Protein AF-A0A1R2APT8-F1 (afdb_monomer_lite)

Secondary structure (DSSP, 8-state):
-HHHHHHHHHHHHHHTS---HHHHHHHHHHHHHHHHHHB-TT-HHHHHHHHHHHHHHHHHHHHHHHTT---HHHHHHHHHHHHHHHHHHHHHHT---HHHHHHHHHTTSHHHHHHHHHHHHHHHHHHHHHHHHHTTTTT-HHHHHHHHHHHHHHHH---B-

pLDDT: mean 76.32, std 15.37, range [37.03, 95.88]

Foldseek 3Di:
DVLVVVVCCLVVVQPVPDDDPVSLVLSLLLQLLLLCQLADVPDLQSVLVNLLSVLVSLLVVLVVVCVVPHDPVSVVVSVVSVVVNVVSVVSNVPKDCVCVVVLVVLCPDPVVVVQLVVLCVVCVVLLVVLVVQLVVCVPGSSSVSNSNNNNCCSRSVHHTD

Sequence (161 aa):
MWKLVFLAALVIGSSSIEVESSNSMNMKNFTVGFLAGVGNSSSTCSASMGNAINIIYKIVGDISLDIKSPNLQEVINTLNDLQTLVNNIPSVKKCDFSSLNESLMSLFTLKGLDQLVQNYLNNGEQIFSDYNTILKCNTNYYNCGFSSGNAFKLLSGWILN

Radius of gyration: 17.66 Å; chains: 1; bounding box: 42×32×53 Å

Organism: NCBI:txid5963

Structure (mmCIF, N/CA/C/O backbone):
data_AF-A0A1R2APT8-F1
#
_entry.id   AF-A0A1R2APT8-F1
#
loop_
_atom_site.group_PDB
_atom_site.id
_atom_site.type_symbol
_atom_site.label_atom_id
_atom_site.label_alt_id
_atom_site.label_comp_id
_atom_site.label_asym_id
_atom_site.label_entity_id
_atom_site.label_seq_id
_atom_site.pdbx_PDB_ins_code
_atom_site.Cartn_x
_atom_site.Cartn_y
_atom_site.Cartn_z
_atom_site.occupancy
_atom_site.B_iso_or_equiv
_atom_site.auth_seq_id
_atom_site.auth_comp_id
_atom_site.auth_asym_id
_atom_site.auth_atom_id
_atom_site.pdbx_PDB_model_num
ATOM 1 N N . MET A 1 1 ? 15.598 6.968 7.756 1.00 37.84 1 MET A N 1
ATOM 2 C CA . MET A 1 1 ? 16.124 5.587 7.674 1.00 37.84 1 MET A CA 1
ATOM 3 C C . MET A 1 1 ? 15.005 4.552 7.710 1.00 37.84 1 MET A C 1
ATOM 5 O O . MET A 1 1 ? 14.825 3.882 6.708 1.00 37.84 1 MET A O 1
ATOM 9 N N . TRP A 1 2 ? 14.174 4.504 8.757 1.00 37.03 2 TRP A N 1
ATOM 10 C CA . TRP A 1 2 ? 13.050 3.555 8.873 1.00 37.03 2 TRP A CA 1
ATOM 11 C C . TRP A 1 2 ? 12.037 3.570 7.712 1.00 37.03 2 TRP A C 1
ATOM 13 O O . TRP A 1 2 ? 11.572 2.513 7.313 1.00 37.03 2 TRP A O 1
ATOM 23 N N . LYS A 1 3 ? 11.774 4.728 7.084 1.00 42.56 3 LYS A N 1
ATOM 24 C CA . LYS A 1 3 ? 10.911 4.842 5.886 1.00 42.56 3 LYS A CA 1
ATOM 25 C C . LYS A 1 3 ? 11.441 4.058 4.671 1.00 42.56 3 LYS A C 1
ATOM 27 O O . LYS A 1 3 ? 10.676 3.411 3.970 1.00 42.56 3 LYS A O 1
ATOM 32 N N . LEU A 1 4 ? 12.759 4.095 4.451 1.00 40.91 4 LEU A N 1
ATOM 33 C CA . LEU A 1 4 ? 13.428 3.334 3.389 1.00 40.91 4 LEU A CA 1
ATOM 34 C C . LEU A 1 4 ? 13.534 1.853 3.752 1.00 40.91 4 LEU A C 1
ATOM 36 O O . LEU A 1 4 ? 13.435 1.023 2.866 1.00 40.91 4 LEU A O 1
ATOM 40 N N . VAL A 1 5 ? 13.679 1.528 5.040 1.00 45.72 5 VAL A N 1
ATOM 41 C CA . VAL A 1 5 ? 13.672 0.144 5.536 1.00 45.72 5 VAL A CA 1
ATOM 42 C C . VAL A 1 5 ? 12.279 -0.477 5.434 1.00 45.72 5 VAL A C 1
ATOM 44 O O . VAL A 1 5 ? 12.193 -1.642 5.096 1.00 45.72 5 VAL A O 1
ATOM 47 N N . PHE A 1 6 ? 11.194 0.274 5.645 1.00 54.34 6 PHE A N 1
ATOM 48 C CA . PHE A 1 6 ? 9.821 -0.210 5.454 1.00 54.34 6 PHE A CA 1
ATOM 49 C C . PHE A 1 6 ? 9.490 -0.423 3.974 1.00 54.34 6 PHE A C 1
ATOM 51 O O . PHE A 1 6 ? 8.985 -1.477 3.614 1.00 54.34 6 PHE A O 1
ATOM 58 N N . LEU A 1 7 ? 9.845 0.529 3.102 1.00 50.25 7 LEU A N 1
ATOM 59 C CA . LEU A 1 7 ? 9.748 0.363 1.645 1.00 50.25 7 LEU A CA 1
ATOM 60 C C . LEU A 1 7 ? 10.605 -0.809 1.155 1.00 50.25 7 LEU A C 1
ATOM 62 O O . LEU A 1 7 ? 10.130 -1.630 0.380 1.00 50.25 7 LEU A O 1
ATOM 66 N N . ALA A 1 8 ? 11.838 -0.924 1.647 1.00 45.47 8 ALA A N 1
ATOM 67 C CA . ALA A 1 8 ? 12.711 -2.045 1.340 1.00 45.47 8 ALA A CA 1
ATOM 68 C C . ALA A 1 8 ? 12.191 -3.353 1.942 1.00 45.47 8 ALA A C 1
ATOM 70 O O . ALA A 1 8 ? 12.331 -4.366 1.294 1.00 45.47 8 ALA A O 1
ATOM 71 N N . ALA A 1 9 ? 11.555 -3.375 3.113 1.00 52.19 9 ALA A N 1
ATOM 72 C CA . ALA A 1 9 ? 10.977 -4.583 3.707 1.00 52.19 9 ALA A CA 1
ATOM 73 C C . ALA A 1 9 ? 9.683 -5.013 3.006 1.00 52.19 9 ALA A C 1
ATOM 75 O O . ALA A 1 9 ? 9.459 -6.206 2.844 1.00 52.19 9 ALA A O 1
ATOM 76 N N . LEU A 1 10 ? 8.872 -4.064 2.531 1.00 53.97 10 LEU A N 1
ATOM 77 C CA . LEU A 1 10 ? 7.749 -4.334 1.635 1.00 53.97 10 LEU A CA 1
ATOM 78 C C . LEU A 1 10 ? 8.257 -4.939 0.330 1.00 53.97 10 LEU A C 1
ATOM 80 O O . LEU A 1 10 ? 7.793 -5.998 -0.058 1.00 53.97 10 LEU A O 1
ATOM 84 N N . VAL A 1 11 ? 9.261 -4.326 -0.302 1.00 49.00 11 VAL A N 1
ATOM 85 C CA . VAL A 1 11 ? 9.836 -4.817 -1.563 1.00 49.00 11 VAL A CA 1
ATOM 86 C C . VAL A 1 11 ? 10.573 -6.151 -1.368 1.00 49.00 11 VAL A C 1
ATOM 88 O O . VAL A 1 11 ? 10.322 -7.094 -2.109 1.00 49.00 11 VAL A O 1
ATOM 91 N N . ILE A 1 12 ? 11.410 -6.287 -0.338 1.00 45.47 12 ILE A N 1
ATOM 92 C CA . ILE A 1 12 ? 12.234 -7.475 -0.059 1.00 45.47 12 ILE A CA 1
ATOM 93 C C . ILE A 1 12 ? 11.379 -8.630 0.467 1.00 45.47 12 ILE A C 1
ATOM 95 O O . ILE A 1 12 ? 11.478 -9.732 -0.065 1.00 45.47 12 ILE A O 1
ATOM 99 N N . GLY A 1 13 ? 10.499 -8.378 1.442 1.00 39.91 13 GLY A N 1
ATOM 100 C CA . GLY A 1 13 ? 9.551 -9.370 1.962 1.00 39.91 13 GLY A CA 1
ATOM 101 C C . GLY A 1 13 ? 8.565 -9.858 0.901 1.00 39.91 13 GLY A C 1
ATOM 102 O O . GLY A 1 13 ? 8.086 -10.987 0.968 1.00 39.91 13 GLY A O 1
ATOM 103 N N . SER A 1 14 ? 8.326 -9.041 -0.126 1.00 43.09 14 SER A N 1
ATOM 104 C CA . SER A 1 14 ? 7.549 -9.425 -1.298 1.00 43.09 14 SER A CA 1
ATOM 105 C C . SER A 1 14 ? 8.355 -10.170 -2.371 1.00 43.09 14 SER A C 1
ATOM 107 O O . SER A 1 14 ? 7.806 -11.023 -3.059 1.00 43.09 14 SER A O 1
ATOM 109 N N . SER A 1 15 ? 9.665 -9.921 -2.475 1.00 40.84 15 SER A N 1
ATOM 110 C CA . SER A 1 15 ? 10.577 -10.625 -3.393 1.00 40.84 15 SER A CA 1
ATOM 111 C C . SER A 1 15 ? 11.109 -11.962 -2.860 1.00 40.84 15 SER A C 1
ATOM 113 O O . SER A 1 15 ? 11.653 -12.746 -3.630 1.00 40.84 15 SER A O 1
ATOM 115 N N . SER A 1 16 ? 10.946 -12.250 -1.561 1.00 37.22 16 SER A N 1
ATOM 116 C CA . SER A 1 16 ? 11.227 -13.575 -0.987 1.00 37.22 16 SER A CA 1
ATOM 117 C C . SER A 1 16 ? 10.130 -14.611 -1.277 1.00 37.22 16 SER A C 1
ATOM 119 O O . SER A 1 16 ? 10.278 -15.772 -0.904 1.00 37.22 16 SER A O 1
ATOM 121 N N . ILE A 1 17 ? 9.056 -14.213 -1.969 1.00 41.66 17 ILE A N 1
ATOM 122 C CA . ILE A 1 17 ? 8.078 -15.112 -2.589 1.00 41.66 17 ILE A CA 1
ATOM 123 C C . ILE A 1 17 ? 8.487 -15.271 -4.062 1.00 41.66 17 ILE A C 1
ATOM 125 O O . ILE A 1 17 ? 8.117 -14.466 -4.907 1.00 41.66 17 ILE A O 1
ATOM 129 N N . GLU A 1 18 ? 9.340 -16.268 -4.300 1.00 37.50 18 GLU A N 1
ATOM 130 C CA . GLU A 1 18 ? 9.735 -16.895 -5.574 1.00 37.50 18 GLU A CA 1
ATOM 131 C C . GLU A 1 18 ? 9.744 -16.033 -6.856 1.00 37.50 18 GLU A C 1
ATOM 133 O O . GLU A 1 18 ? 8.718 -15.657 -7.430 1.00 37.50 18 GLU A O 1
ATOM 138 N N . VAL A 1 19 ? 10.972 -15.824 -7.347 1.00 40.88 19 VAL A N 1
ATOM 139 C CA . VAL A 1 19 ? 11.372 -15.138 -8.583 1.00 40.88 19 VAL A CA 1
ATOM 140 C C . VAL A 1 19 ? 10.927 -15.926 -9.825 1.00 40.88 19 VAL A C 1
ATOM 142 O O . VAL A 1 19 ? 11.730 -16.534 -10.524 1.00 40.88 19 VAL A O 1
ATOM 145 N N . GLU A 1 20 ? 9.636 -15.880 -10.131 1.00 42.56 20 GLU A N 1
ATOM 146 C CA . GLU A 1 20 ? 9.124 -16.074 -11.488 1.00 42.56 20 GLU A CA 1
ATOM 147 C C . GLU A 1 20 ? 8.624 -14.725 -12.026 1.00 42.56 20 GLU A C 1
ATOM 149 O O . GLU A 1 20 ? 8.050 -13.912 -11.299 1.00 42.56 20 GLU A O 1
ATOM 154 N N . SER A 1 21 ? 8.863 -14.435 -13.308 1.00 50.31 21 SER A N 1
ATOM 155 C CA . SER A 1 21 ? 8.541 -13.135 -13.925 1.00 50.31 21 SER A CA 1
ATOM 156 C C . SER A 1 21 ? 7.052 -12.757 -13.832 1.00 50.31 21 SER A C 1
ATOM 158 O O . SER A 1 21 ? 6.718 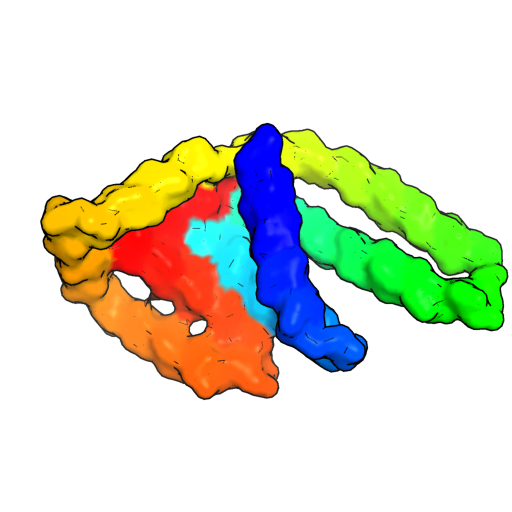-11.570 -13.817 1.00 50.31 21 SER A O 1
ATOM 160 N N . SER A 1 22 ? 6.159 -13.744 -13.697 1.00 49.62 22 SER A N 1
ATOM 161 C CA . SER A 1 22 ? 4.729 -13.554 -13.418 1.00 49.62 22 SER A CA 1
ATOM 162 C C . SER A 1 22 ? 4.471 -13.049 -11.988 1.00 49.62 22 SER A C 1
ATOM 164 O O . SER A 1 22 ? 3.678 -12.125 -11.799 1.00 49.62 22 SER A O 1
ATOM 166 N N . ASN A 1 23 ? 5.191 -13.573 -10.990 1.00 59.94 23 ASN A N 1
ATOM 167 C CA . ASN A 1 23 ? 5.085 -13.169 -9.584 1.00 59.94 23 ASN A CA 1
ATOM 168 C C . ASN A 1 23 ? 5.572 -11.736 -9.358 1.00 59.94 23 ASN A C 1
ATOM 170 O O . ASN A 1 23 ? 4.947 -10.993 -8.604 1.00 59.94 23 ASN A O 1
ATOM 174 N N . SER A 1 24 ? 6.615 -11.309 -10.076 1.00 65.12 24 SER A N 1
ATOM 175 C CA . SER A 1 24 ? 7.105 -9.922 -10.069 1.00 65.12 24 SER A CA 1
ATOM 176 C C . SER A 1 24 ? 6.012 -8.917 -10.476 1.00 65.12 24 SER A C 1
ATOM 178 O O . SER A 1 24 ? 5.747 -7.946 -9.763 1.00 65.12 24 SER A O 1
ATOM 180 N N . MET A 1 25 ? 5.301 -9.174 -11.579 1.00 73.25 25 MET A N 1
ATOM 181 C CA . MET A 1 25 ? 4.239 -8.281 -12.063 1.00 73.25 25 MET A CA 1
ATOM 182 C C . MET A 1 25 ? 3.003 -8.306 -11.152 1.00 73.25 25 MET A C 1
ATOM 184 O O . MET A 1 25 ? 2.412 -7.258 -10.876 1.00 73.25 25 MET A O 1
ATOM 188 N N . ASN A 1 26 ? 2.637 -9.486 -10.645 1.00 81.75 26 ASN A N 1
ATOM 189 C CA . ASN A 1 26 ? 1.556 -9.654 -9.675 1.00 81.75 26 ASN A CA 1
ATOM 190 C C . ASN A 1 26 ? 1.840 -8.876 -8.388 1.00 81.75 26 ASN A C 1
ATOM 192 O O . ASN A 1 26 ? 0.976 -8.150 -7.895 1.00 81.75 26 ASN A O 1
ATOM 196 N N . MET A 1 27 ? 3.075 -8.945 -7.898 1.00 77.31 27 MET A N 1
ATOM 197 C CA . MET A 1 27 ? 3.492 -8.251 -6.690 1.00 77.31 27 MET A CA 1
ATOM 198 C C . MET A 1 27 ? 3.561 -6.736 -6.872 1.00 77.31 27 MET A C 1
ATOM 200 O O . MET A 1 27 ? 3.102 -5.986 -6.005 1.00 77.31 27 MET A O 1
ATOM 204 N N . LYS A 1 28 ? 4.066 -6.266 -8.020 1.00 84.38 28 LYS A N 1
ATOM 205 C CA . LYS A 1 28 ? 4.003 -4.847 -8.393 1.00 84.38 28 LYS A CA 1
ATOM 206 C C . LYS A 1 28 ? 2.563 -4.347 -8.331 1.00 84.38 28 LYS A C 1
ATOM 208 O O . LYS A 1 28 ? 2.278 -3.358 -7.661 1.00 84.38 28 LYS A O 1
ATOM 213 N N . ASN A 1 29 ? 1.655 -5.049 -9.007 1.00 87.38 29 ASN A N 1
ATOM 214 C CA . ASN A 1 29 ? 0.253 -4.659 -9.092 1.00 87.38 29 ASN A CA 1
ATOM 215 C C . ASN A 1 29 ? -0.412 -4.668 -7.712 1.00 87.38 29 ASN A C 1
ATOM 217 O O . ASN A 1 29 ? -1.093 -3.703 -7.372 1.00 87.38 29 ASN A O 1
ATOM 221 N N . PHE A 1 30 ? -0.153 -5.694 -6.897 1.00 87.81 30 PHE A N 1
ATOM 222 C CA . PHE A 1 30 ? -0.624 -5.753 -5.515 1.00 87.81 30 PHE A CA 1
ATOM 223 C C . PHE A 1 30 ? -0.111 -4.578 -4.683 1.00 87.81 30 PHE A C 1
ATOM 225 O O . PHE A 1 30 ? -0.901 -3.896 -4.040 1.00 87.81 30 PHE A O 1
ATOM 232 N N . THR A 1 31 ? 1.189 -4.289 -4.725 1.00 84.06 31 THR A N 1
ATOM 233 C CA . THR A 1 31 ? 1.797 -3.230 -3.906 1.00 84.06 31 THR A CA 1
ATOM 234 C C . THR A 1 31 ? 1.284 -1.845 -4.302 1.00 84.06 31 THR A C 1
ATOM 236 O O . THR A 1 31 ? 0.950 -1.037 -3.436 1.00 84.06 31 THR A O 1
ATOM 239 N N . VAL A 1 32 ? 1.165 -1.569 -5.605 1.00 88.19 32 VAL A N 1
ATOM 240 C CA . VAL A 1 32 ? 0.585 -0.310 -6.102 1.00 88.19 32 VAL A CA 1
ATOM 241 C C . VAL A 1 32 ? -0.887 -0.199 -5.690 1.00 88.19 32 VAL A C 1
ATOM 243 O O . VAL A 1 32 ? -1.303 0.854 -5.208 1.00 88.19 32 VAL A O 1
ATOM 246 N N . GLY A 1 33 ? -1.654 -1.287 -5.806 1.00 89.81 33 GLY A N 1
ATOM 247 C CA . GLY A 1 33 ? -3.037 -1.348 -5.334 1.00 89.81 33 GLY A CA 1
ATOM 248 C C . GLY A 1 33 ? -3.147 -1.086 -3.835 1.00 89.81 33 GLY A C 1
ATOM 249 O O . GLY A 1 33 ? -3.941 -0.252 -3.415 1.00 89.81 33 GLY A O 1
ATOM 250 N N . PHE A 1 34 ? -2.304 -1.727 -3.026 1.00 89.56 34 PHE A N 1
ATOM 251 C CA . PHE A 1 34 ? -2.268 -1.556 -1.575 1.00 89.56 34 PHE A CA 1
ATOM 252 C C . PHE A 1 34 ? -2.029 -0.103 -1.183 1.00 89.56 34 PHE A C 1
ATOM 254 O O . PHE A 1 34 ? -2.794 0.451 -0.399 1.00 89.56 34 PHE A O 1
ATOM 261 N N . LEU A 1 35 ? -1.031 0.551 -1.777 1.00 88.19 35 LEU A N 1
ATOM 262 C CA . LEU A 1 35 ? -0.758 1.963 -1.510 1.00 88.19 35 LEU A CA 1
ATOM 263 C C . LEU A 1 35 ? -1.926 2.867 -1.910 1.00 88.19 35 LEU A C 1
ATOM 265 O O . LEU A 1 35 ? -2.229 3.811 -1.183 1.00 88.19 35 LEU A O 1
ATOM 269 N N . ALA A 1 36 ? -2.601 2.565 -3.020 1.00 89.62 36 ALA A N 1
ATOM 270 C CA . ALA A 1 36 ? -3.810 3.275 -3.426 1.00 89.62 36 ALA A CA 1
ATOM 271 C C . ALA A 1 36 ? -4.977 3.053 -2.444 1.00 89.62 36 ALA A C 1
ATOM 273 O O . ALA A 1 36 ? -5.727 3.985 -2.170 1.00 89.62 36 ALA A O 1
ATOM 274 N N . GLY A 1 37 ? -5.112 1.848 -1.882 1.00 89.94 37 GLY A N 1
ATOM 275 C CA . GLY A 1 37 ? -6.150 1.510 -0.904 1.00 89.94 37 GLY A CA 1
ATOM 276 C C . GLY A 1 37 ? -5.921 2.129 0.478 1.00 89.94 37 GLY A C 1
ATOM 277 O O . GLY A 1 37 ? -6.870 2.611 1.106 1.00 89.94 37 GLY A O 1
ATOM 278 N N . VAL A 1 38 ? -4.668 2.141 0.954 1.00 89.69 38 VAL A N 1
ATOM 279 C CA . VAL A 1 38 ? -4.306 2.773 2.236 1.00 89.69 38 VAL A CA 1
ATOM 280 C C . VAL A 1 38 ? -4.246 4.298 2.125 1.00 89.69 38 VAL A C 1
ATOM 282 O O . VAL A 1 38 ? -4.488 5.013 3.099 1.00 89.69 38 VAL A O 1
ATOM 285 N N . GLY A 1 39 ? -3.936 4.815 0.938 1.00 85.69 39 GLY A N 1
ATOM 286 C CA . GLY A 1 39 ? -4.072 6.230 0.635 1.00 85.69 39 GLY A CA 1
ATOM 287 C C . GLY A 1 39 ? -5.528 6.691 0.658 1.00 85.69 39 GLY A C 1
ATOM 288 O O . GLY A 1 39 ? -6.481 5.909 0.590 1.00 85.69 39 GLY A O 1
ATOM 289 N N . ASN A 1 40 ? -5.711 8.005 0.730 1.00 69.81 40 ASN A N 1
ATOM 290 C CA . ASN A 1 40 ? -6.955 8.597 0.261 1.00 69.81 40 ASN A CA 1
ATOM 291 C C . ASN A 1 40 ? -6.921 8.657 -1.277 1.00 69.81 40 ASN A C 1
ATOM 293 O O . ASN A 1 40 ? -5.849 8.822 -1.854 1.00 69.81 40 ASN A O 1
ATOM 297 N N . SER A 1 41 ? -8.073 8.581 -1.947 1.00 56.41 41 SER A N 1
ATOM 298 C CA . SER A 1 41 ? -8.170 8.676 -3.420 1.00 56.41 41 SER A CA 1
ATOM 299 C C . SER A 1 41 ? -7.569 9.972 -3.997 1.00 56.41 41 SER A C 1
ATOM 301 O O . SER A 1 41 ? -7.240 10.039 -5.178 1.00 56.41 41 SER A O 1
ATOM 303 N N . SER A 1 42 ? -7.372 10.984 -3.147 1.00 62.19 42 SER A N 1
ATOM 304 C CA . SER A 1 42 ? -6.717 12.259 -3.441 1.00 62.19 42 SER A CA 1
ATOM 305 C C . SER A 1 42 ? -5.292 12.392 -2.879 1.00 62.19 42 SER A C 1
ATOM 307 O O . SER A 1 42 ? -4.724 13.484 -2.949 1.00 62.19 42 SER A O 1
ATOM 309 N N . SER A 1 43 ? -4.711 11.353 -2.260 1.00 71.69 43 SER A N 1
ATOM 310 C CA . SER A 1 43 ? -3.399 11.476 -1.613 1.00 71.69 43 SER A CA 1
ATOM 311 C C . SER A 1 43 ? -2.287 11.478 -2.659 1.00 71.69 43 SER A C 1
ATOM 313 O O . SER A 1 43 ? -2.061 10.514 -3.390 1.00 71.69 43 SER A O 1
ATOM 315 N N . THR A 1 44 ? -1.563 12.593 -2.733 1.00 81.50 44 THR A N 1
ATOM 316 C CA . THR A 1 44 ? -0.405 12.744 -3.623 1.00 81.50 44 THR A CA 1
ATOM 317 C C . THR A 1 44 ? 0.691 11.738 -3.283 1.00 81.50 44 THR A C 1
ATOM 319 O O . THR A 1 44 ? 1.454 11.345 -4.167 1.00 81.50 44 THR A O 1
ATOM 322 N N . CYS A 1 45 ? 0.746 11.278 -2.031 1.00 83.69 45 CYS A N 1
ATOM 323 C CA . CYS A 1 45 ? 1.694 10.278 -1.580 1.00 83.69 45 CYS A CA 1
ATOM 324 C C . CYS A 1 45 ? 1.454 8.891 -2.199 1.00 83.69 45 CYS A C 1
ATOM 326 O O . CYS A 1 45 ? 2.387 8.319 -2.764 1.00 83.69 45 CYS A O 1
ATOM 328 N N . SER A 1 46 ? 0.221 8.369 -2.164 1.00 83.06 46 SER A N 1
ATOM 329 C CA . SER A 1 46 ? -0.092 7.052 -2.745 1.00 83.06 46 SER A CA 1
ATOM 330 C C . SER A 1 46 ? 0.222 7.009 -4.244 1.00 83.06 46 SER A C 1
ATOM 332 O O . SER A 1 46 ? 0.897 6.09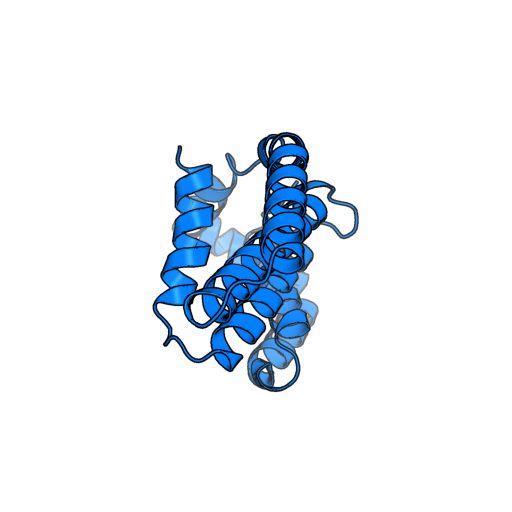0 -4.711 1.00 83.06 46 SER A O 1
ATOM 334 N N . ALA A 1 47 ? -0.154 8.062 -4.976 1.00 84.31 47 ALA A N 1
ATOM 335 C CA . ALA A 1 47 ? 0.164 8.222 -6.392 1.00 84.31 47 ALA A CA 1
ATOM 336 C C . ALA A 1 47 ? 1.679 8.328 -6.647 1.00 84.31 47 ALA A C 1
ATOM 338 O O . ALA A 1 47 ? 2.212 7.644 -7.521 1.00 84.31 47 ALA A O 1
ATOM 339 N N . SER A 1 48 ? 2.396 9.143 -5.864 1.00 83.94 48 SER A N 1
ATOM 340 C CA . SER A 1 48 ? 3.850 9.317 -6.016 1.00 83.94 48 SER A CA 1
ATOM 341 C C . SER A 1 48 ? 4.614 8.022 -5.746 1.00 83.94 48 SER A C 1
ATOM 343 O O . SER A 1 48 ? 5.553 7.695 -6.470 1.00 83.94 48 SER A O 1
ATOM 345 N N . MET A 1 49 ? 4.208 7.257 -4.731 1.00 82.81 49 MET A N 1
ATOM 346 C CA . MET A 1 49 ? 4.815 5.963 -4.430 1.00 82.81 49 MET A CA 1
ATOM 347 C C . MET A 1 49 ? 4.467 4.901 -5.469 1.00 82.81 49 MET A C 1
ATOM 349 O O . MET A 1 49 ? 5.354 4.158 -5.882 1.00 82.81 49 MET A O 1
ATOM 353 N N . GLY A 1 50 ? 3.213 4.847 -5.926 1.00 82.94 50 GLY A N 1
ATOM 354 C CA . GLY A 1 50 ? 2.802 3.951 -7.005 1.00 82.94 50 GLY A CA 1
ATOM 355 C C . GLY A 1 50 ? 3.607 4.202 -8.283 1.00 82.94 50 GLY A C 1
ATOM 356 O O . GLY A 1 50 ? 4.116 3.262 -8.893 1.00 82.94 50 GLY A O 1
ATOM 357 N N . ASN A 1 51 ? 3.820 5.473 -8.631 1.00 84.31 51 ASN A N 1
ATOM 358 C CA . ASN A 1 51 ? 4.672 5.869 -9.752 1.00 84.31 51 ASN A CA 1
ATOM 359 C C . ASN A 1 51 ? 6.132 5.454 -9.543 1.00 84.31 51 ASN A C 1
ATOM 361 O O . ASN A 1 51 ? 6.725 4.864 -10.443 1.00 84.31 51 ASN A O 1
ATOM 365 N N . ALA A 1 52 ? 6.703 5.701 -8.360 1.00 79.56 52 ALA A N 1
ATOM 366 C CA . ALA A 1 52 ? 8.072 5.290 -8.051 1.00 79.56 52 ALA A CA 1
ATOM 367 C C . ALA A 1 52 ? 8.257 3.767 -8.171 1.00 79.56 52 ALA A C 1
ATOM 369 O O . ALA A 1 52 ? 9.233 3.317 -8.767 1.00 79.56 52 ALA A O 1
ATOM 370 N N . ILE A 1 53 ? 7.302 2.974 -7.677 1.00 81.50 53 ILE A N 1
ATOM 371 C CA . ILE A 1 53 ? 7.317 1.511 -7.804 1.00 81.50 53 ILE A CA 1
ATOM 372 C C . ILE A 1 53 ? 7.237 1.094 -9.273 1.00 81.50 53 ILE A C 1
ATOM 374 O O . ILE A 1 53 ? 8.041 0.275 -9.710 1.00 81.50 53 ILE A O 1
ATOM 378 N N . ASN A 1 54 ? 6.328 1.676 -10.057 1.00 82.69 54 ASN A N 1
ATOM 379 C CA . ASN A 1 54 ? 6.219 1.365 -11.484 1.00 82.69 54 ASN A CA 1
ATOM 380 C C . ASN A 1 54 ? 7.530 1.631 -12.239 1.00 82.69 54 ASN A C 1
ATOM 382 O O . ASN A 1 54 ? 7.937 0.800 -13.049 1.00 82.69 54 ASN A O 1
ATOM 386 N N . ILE A 1 55 ? 8.208 2.743 -11.940 1.00 77.19 55 ILE A N 1
ATOM 387 C CA . ILE A 1 55 ? 9.498 3.085 -12.552 1.00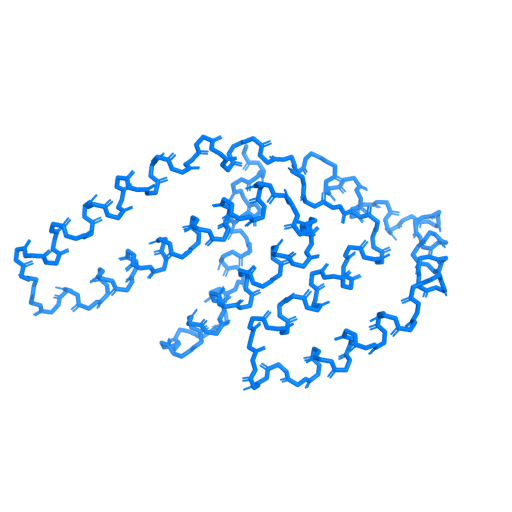 77.19 55 ILE A CA 1
ATOM 388 C C . ILE A 1 55 ? 10.593 2.103 -12.113 1.00 77.19 55 ILE A C 1
ATOM 390 O O . ILE A 1 55 ? 11.350 1.630 -12.952 1.00 77.19 55 ILE A O 1
ATOM 394 N N . ILE A 1 56 ? 10.658 1.742 -10.825 1.00 77.19 56 ILE A N 1
ATOM 395 C CA . ILE A 1 56 ? 11.634 0.759 -10.322 1.00 77.19 56 ILE A CA 1
ATOM 396 C C . ILE A 1 56 ? 11.459 -0.590 -11.024 1.00 77.19 56 ILE A C 1
ATOM 398 O O . ILE A 1 56 ? 12.438 -1.170 -11.483 1.00 77.19 56 ILE A O 1
ATOM 402 N N . TYR A 1 57 ? 10.224 -1.082 -11.146 1.00 78.31 57 TYR A N 1
ATOM 403 C CA . TYR A 1 57 ? 9.960 -2.348 -11.831 1.00 78.31 57 TYR A CA 1
ATOM 404 C C . TYR A 1 57 ? 10.292 -2.286 -13.325 1.00 78.31 57 TYR A C 1
ATOM 406 O O . TYR A 1 57 ? 10.737 -3.289 -13.876 1.00 78.31 57 TYR A O 1
ATOM 414 N N . LYS A 1 58 ? 10.119 -1.124 -13.968 1.00 76.62 58 LYS A N 1
ATOM 415 C CA . LYS A 1 58 ? 10.545 -0.911 -15.355 1.00 76.62 58 LYS A CA 1
ATOM 416 C C . LYS A 1 58 ? 12.067 -1.004 -15.489 1.00 76.62 58 LYS A C 1
ATOM 418 O O . LYS A 1 58 ? 12.542 -1.820 -16.263 1.00 76.62 58 LYS A O 1
ATOM 423 N N . ILE A 1 59 ? 12.815 -0.295 -14.639 1.00 71.88 59 ILE A N 1
ATOM 424 C CA . ILE A 1 59 ? 14.287 -0.351 -14.601 1.00 71.88 59 ILE A CA 1
ATOM 425 C C . ILE A 1 59 ? 14.784 -1.786 -14.375 1.00 71.88 59 ILE A C 1
ATOM 427 O O . ILE A 1 59 ? 15.701 -2.241 -15.051 1.00 71.88 59 ILE A O 1
ATOM 431 N N . VAL A 1 60 ? 14.187 -2.519 -13.430 1.00 72.69 60 VAL A N 1
ATOM 432 C CA . VAL A 1 60 ? 14.556 -3.920 -13.163 1.00 72.69 60 VAL A CA 1
ATOM 433 C C . VAL A 1 60 ? 14.232 -4.816 -14.363 1.0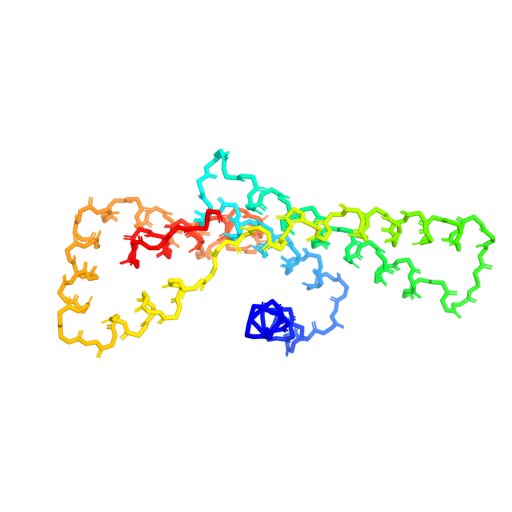0 72.69 60 VAL A C 1
ATOM 435 O O . VAL A 1 60 ? 15.026 -5.696 -14.694 1.00 72.69 60 VAL A O 1
ATOM 438 N N . GLY A 1 61 ? 13.095 -4.594 -15.025 1.00 70.44 61 GLY A N 1
ATOM 439 C CA . GLY A 1 61 ? 12.713 -5.295 -16.251 1.00 70.44 61 GLY A CA 1
ATOM 440 C C . GLY A 1 61 ? 13.715 -5.072 -17.383 1.00 70.44 61 GLY A C 1
ATOM 441 O O . GLY A 1 61 ? 14.230 -6.042 -17.932 1.00 70.44 61 GLY A O 1
ATOM 442 N N . ASP A 1 62 ? 14.052 -3.815 -17.657 1.00 69.75 62 ASP A N 1
ATOM 443 C CA . ASP A 1 62 ? 14.986 -3.434 -18.719 1.00 69.75 62 ASP A CA 1
ATOM 444 C C . ASP A 1 62 ? 16.383 -4.026 -18.446 1.00 69.75 62 ASP A C 1
ATOM 446 O O . ASP A 1 62 ? 16.934 -4.747 -19.274 1.00 69.75 62 ASP A O 1
ATOM 450 N N . ILE A 1 63 ? 16.900 -3.890 -17.216 1.00 67.44 63 ILE A N 1
ATOM 451 C CA . ILE A 1 63 ? 18.197 -4.473 -16.821 1.00 67.44 63 ILE A CA 1
ATOM 452 C C . ILE A 1 63 ? 18.198 -6.007 -16.926 1.00 67.44 63 ILE A C 1
ATOM 454 O O . ILE A 1 63 ? 19.209 -6.595 -17.304 1.00 67.44 63 ILE A O 1
ATOM 458 N N . SER A 1 64 ? 17.103 -6.683 -16.568 1.00 63.94 64 SER A N 1
ATOM 459 C CA . SER A 1 64 ? 17.051 -8.155 -16.565 1.00 63.94 64 SER A CA 1
ATOM 460 C C . SER A 1 64 ? 16.928 -8.775 -17.961 1.00 63.94 64 SER A C 1
ATOM 462 O O . SER A 1 64 ? 17.380 -9.906 -18.159 1.00 63.94 64 SER A O 1
ATOM 464 N N . LEU A 1 65 ? 16.381 -8.044 -18.935 1.00 57.00 65 LEU A N 1
ATOM 465 C CA . LEU A 1 65 ? 16.335 -8.447 -20.343 1.00 57.00 65 LEU A CA 1
ATOM 466 C C . LEU A 1 65 ? 17.670 -8.163 -21.066 1.00 57.00 65 LEU A C 1
ATOM 468 O O . LEU A 1 65 ? 18.106 -8.972 -21.891 1.00 57.00 65 LEU A O 1
ATOM 472 N N . ASP A 1 66 ? 18.370 -7.095 -20.674 1.00 52.34 66 ASP A N 1
ATOM 473 C CA . ASP A 1 66 ? 19.538 -6.551 -21.382 1.00 52.34 66 ASP A CA 1
ATOM 474 C C . ASP A 1 66 ? 20.876 -7.251 -21.120 1.00 52.34 66 ASP A C 1
ATOM 476 O O . ASP A 1 66 ? 21.816 -7.085 -21.898 1.00 52.34 66 ASP A O 1
ATOM 480 N N . ILE A 1 67 ? 21.001 -8.090 -20.084 1.00 53.38 67 ILE A N 1
ATOM 481 C CA . ILE A 1 67 ? 22.270 -8.804 -19.805 1.00 53.38 67 ILE A CA 1
ATOM 482 C C . ILE A 1 67 ? 22.672 -9.724 -20.979 1.00 53.38 67 ILE A C 1
ATOM 484 O O . ILE A 1 67 ? 23.835 -10.112 -21.098 1.00 53.38 67 ILE A O 1
ATOM 488 N N . LYS A 1 68 ? 21.738 -10.066 -21.879 1.00 54.53 68 LYS A N 1
ATOM 489 C CA . LYS A 1 68 ? 21.998 -10.982 -22.997 1.00 54.53 68 LYS A CA 1
ATOM 490 C C . LYS A 1 68 ? 22.394 -10.305 -24.316 1.00 54.53 68 LYS A C 1
ATOM 492 O O . LYS A 1 68 ? 23.033 -10.992 -25.109 1.00 54.53 68 LYS A O 1
ATOM 497 N N . SER A 1 69 ? 22.062 -9.031 -24.571 1.00 58.97 69 SER A N 1
ATOM 498 C CA . SER A 1 69 ? 22.484 -8.247 -25.761 1.00 58.97 69 SER A CA 1
ATOM 499 C C . SER A 1 69 ? 21.969 -6.794 -25.685 1.00 58.97 69 SER A C 1
ATOM 501 O O . SER A 1 69 ? 20.962 -6.489 -26.320 1.00 58.97 69 SER A O 1
ATOM 503 N N . PRO A 1 70 ? 22.626 -5.888 -24.942 1.00 65.00 70 PRO A N 1
ATOM 504 C CA . PRO A 1 70 ? 22.102 -4.538 -24.743 1.00 65.00 70 PRO A CA 1
ATOM 505 C C . PRO A 1 70 ? 22.189 -3.728 -26.041 1.00 65.00 70 PRO A C 1
ATOM 507 O O . PRO A 1 70 ? 23.278 -3.572 -26.606 1.00 65.00 70 PRO A O 1
ATOM 510 N N . ASN A 1 71 ? 21.067 -3.181 -26.517 1.00 76.19 71 ASN A N 1
ATOM 511 C CA . ASN A 1 71 ? 21.096 -2.172 -27.574 1.00 76.19 71 ASN A CA 1
ATOM 512 C C . ASN A 1 71 ? 21.168 -0.752 -26.974 1.00 76.19 71 ASN A C 1
ATOM 514 O O . ASN A 1 71 ? 20.736 -0.490 -25.853 1.00 76.19 71 ASN A O 1
ATOM 518 N N . LEU A 1 72 ? 21.755 0.199 -27.712 1.00 76.75 72 LEU A N 1
ATOM 519 C CA . LEU A 1 72 ? 21.969 1.571 -27.220 1.00 76.75 72 LEU A CA 1
ATOM 520 C C . LEU A 1 72 ? 20.655 2.271 -26.816 1.00 76.75 72 LEU A C 1
ATOM 522 O O . LEU A 1 72 ? 20.659 3.120 -25.927 1.00 76.75 72 LEU A O 1
ATOM 526 N N . GLN A 1 73 ? 19.536 1.916 -27.450 1.00 80.62 73 GLN A N 1
ATOM 527 C CA . GLN A 1 73 ? 18.230 2.506 -27.171 1.00 80.62 73 GLN A CA 1
ATOM 528 C C . GLN A 1 73 ? 17.678 2.065 -25.805 1.00 80.62 73 GLN A C 1
ATOM 530 O O . GLN A 1 73 ? 17.122 2.896 -25.087 1.00 80.62 73 GLN A O 1
ATOM 535 N N . GLU A 1 74 ? 17.857 0.802 -25.419 1.00 74.69 74 GLU A N 1
ATOM 536 C CA . GLU A 1 74 ? 17.446 0.264 -24.112 1.00 74.69 74 GLU A CA 1
ATOM 537 C C . GLU A 1 74 ? 18.242 0.891 -22.964 1.00 74.69 74 GLU A C 1
ATOM 539 O O . GLU A 1 74 ? 17.671 1.314 -21.954 1.00 74.69 74 GLU A O 1
ATOM 544 N N . VAL A 1 75 ? 19.548 1.088 -23.167 1.00 75.69 75 VAL A N 1
ATOM 545 C CA . VAL A 1 75 ? 20.405 1.804 -22.211 1.00 75.69 75 VAL A CA 1
ATOM 546 C C . VAL A 1 75 ? 19.921 3.245 -22.014 1.00 75.69 75 VAL A C 1
ATOM 548 O O . VAL A 1 75 ? 19.817 3.717 -20.880 1.00 75.69 75 VAL A O 1
ATOM 551 N N . ILE A 1 76 ? 19.577 3.950 -23.098 1.00 81.50 76 ILE A N 1
ATOM 552 C CA . ILE A 1 76 ? 19.024 5.313 -23.030 1.00 81.50 76 ILE A CA 1
ATOM 553 C C . ILE A 1 76 ? 17.676 5.325 -22.294 1.00 81.50 76 ILE A C 1
ATOM 555 O O . ILE A 1 76 ? 17.442 6.203 -21.461 1.00 81.50 76 ILE A O 1
ATOM 559 N N . ASN A 1 77 ? 16.800 4.354 -22.560 1.00 82.75 77 ASN A N 1
ATOM 560 C CA . ASN A 1 77 ? 15.505 4.244 -21.888 1.00 82.75 77 ASN A CA 1
ATOM 561 C C . ASN A 1 77 ? 15.675 4.039 -20.376 1.00 82.75 77 ASN A C 1
ATOM 563 O O . ASN A 1 77 ? 15.084 4.783 -19.593 1.00 82.75 77 ASN A O 1
ATOM 567 N N . THR A 1 78 ? 16.566 3.129 -19.975 1.00 79.50 78 THR A N 1
ATOM 568 C CA . THR A 1 78 ? 16.886 2.868 -18.565 1.00 79.50 78 THR A CA 1
ATOM 569 C C . THR A 1 78 ? 17.411 4.125 -17.863 1.00 79.50 78 THR A C 1
ATOM 571 O O . THR A 1 78 ? 17.008 4.435 -16.739 1.00 79.50 78 THR A O 1
ATOM 574 N N . LEU A 1 79 ? 18.286 4.896 -18.519 1.00 79.56 79 LEU A N 1
ATOM 575 C CA . LEU A 1 79 ? 18.798 6.160 -17.976 1.00 79.56 79 LEU A CA 1
ATOM 576 C C . LEU A 1 79 ? 17.690 7.214 -17.806 1.00 79.56 79 LEU A C 1
ATOM 578 O O . LEU A 1 79 ? 17.648 7.894 -16.777 1.00 79.56 79 LEU A O 1
ATOM 582 N N . ASN A 1 80 ? 16.768 7.323 -18.765 1.00 85.50 80 ASN A N 1
ATOM 583 C CA . ASN A 1 80 ? 15.613 8.222 -18.667 1.00 85.50 80 ASN A CA 1
ATOM 584 C C . ASN A 1 80 ? 14.665 7.817 -17.527 1.00 85.50 80 ASN A C 1
ATOM 586 O O . ASN A 1 80 ? 14.147 8.674 -16.803 1.00 85.50 80 ASN A O 1
ATOM 590 N N . ASP A 1 81 ? 14.458 6.516 -17.327 1.00 81.75 81 ASP A N 1
ATOM 591 C CA . ASP A 1 81 ? 13.643 6.002 -16.228 1.00 81.75 81 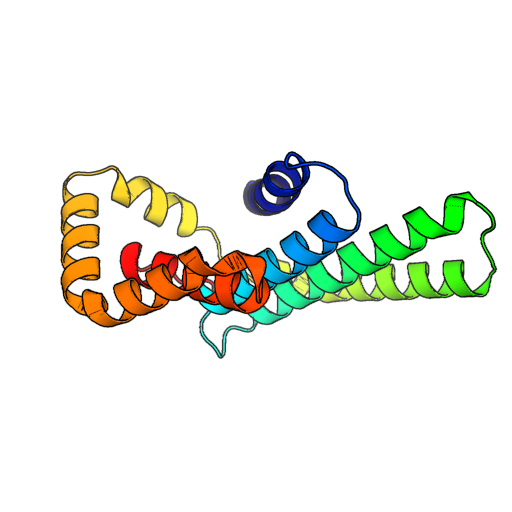ASP A CA 1
ATOM 592 C C . ASP A 1 81 ? 14.309 6.250 -14.871 1.00 81.75 81 ASP A C 1
ATOM 594 O O . ASP A 1 81 ? 13.645 6.699 -13.935 1.00 81.75 81 ASP A O 1
ATOM 598 N N . LEU A 1 82 ? 15.630 6.075 -14.764 1.00 74.69 82 LEU A N 1
ATOM 599 C CA . LEU A 1 82 ? 16.398 6.448 -13.573 1.00 74.69 82 LEU A CA 1
ATOM 600 C C . LEU A 1 82 ? 16.279 7.944 -13.264 1.00 74.69 82 LEU A C 1
ATOM 602 O O . LEU A 1 82 ? 16.055 8.321 -12.112 1.00 74.69 82 LEU A O 1
ATOM 606 N N . GLN A 1 83 ? 16.374 8.806 -14.277 1.00 81.06 83 GLN A N 1
ATOM 607 C CA . GLN A 1 83 ? 16.176 10.243 -14.098 1.00 81.06 83 GLN A CA 1
ATOM 608 C C . GLN A 1 83 ? 14.750 10.555 -13.622 1.00 81.06 83 GLN A C 1
ATOM 610 O O . GLN A 1 83 ? 14.553 11.353 -12.702 1.00 81.06 83 GLN A O 1
ATOM 615 N N . THR A 1 84 ? 13.752 9.880 -14.193 1.00 85.25 84 THR A N 1
ATOM 616 C CA . THR A 1 84 ? 12.350 10.004 -13.777 1.00 85.25 84 THR A CA 1
ATOM 617 C C . THR A 1 84 ? 12.160 9.547 -12.330 1.00 85.25 84 THR A C 1
ATOM 619 O O . THR A 1 84 ? 11.468 10.217 -11.561 1.00 85.25 84 THR A O 1
ATOM 622 N N . LEU A 1 85 ? 12.812 8.460 -11.909 1.00 77.44 85 LEU A N 1
ATOM 623 C CA . LEU A 1 85 ? 12.797 8.000 -10.521 1.00 77.44 85 LEU A CA 1
ATOM 624 C C . LEU A 1 85 ? 13.388 9.054 -9.584 1.00 77.44 85 LEU A C 1
ATOM 626 O O . LEU A 1 85 ? 12.751 9.416 -8.596 1.00 77.44 85 LEU A O 1
ATOM 630 N N . VAL A 1 86 ? 14.570 9.583 -9.912 1.00 75.81 86 VAL A N 1
ATOM 631 C CA . VAL A 1 86 ? 15.242 10.625 -9.120 1.00 75.81 86 VAL A CA 1
ATOM 632 C C . VAL A 1 86 ? 14.345 11.852 -8.954 1.00 75.81 86 VAL A C 1
ATOM 634 O O . VAL A 1 86 ? 14.216 12.371 -7.844 1.00 75.81 86 VAL A O 1
ATOM 637 N N . ASN A 1 87 ? 13.646 12.257 -10.014 1.00 83.31 87 ASN A N 1
ATOM 638 C CA . ASN A 1 87 ? 12.709 13.379 -9.979 1.00 83.31 87 ASN A CA 1
ATOM 639 C C . ASN A 1 87 ? 11.462 13.111 -9.113 1.00 83.31 87 ASN A C 1
ATOM 641 O O . ASN A 1 87 ? 10.864 14.056 -8.603 1.00 83.31 87 ASN A O 1
ATOM 645 N N . ASN A 1 88 ? 11.085 11.846 -8.893 1.00 76.00 88 ASN A N 1
ATOM 646 C CA . ASN A 1 88 ? 9.963 11.464 -8.025 1.00 76.00 88 ASN A CA 1
ATOM 647 C C . ASN A 1 88 ? 10.340 11.361 -6.533 1.00 76.00 88 ASN A C 1
ATOM 649 O O . ASN A 1 88 ? 9.462 11.457 -5.670 1.00 76.00 88 ASN A O 1
ATOM 653 N N . ILE A 1 89 ? 11.630 11.218 -6.195 1.00 74.50 89 ILE A N 1
ATOM 654 C CA . ILE A 1 89 ? 12.102 11.083 -4.802 1.00 74.50 89 ILE A CA 1
ATOM 655 C C . ILE A 1 89 ? 11.609 12.220 -3.884 1.00 74.50 89 ILE A C 1
ATOM 657 O O . ILE A 1 89 ? 11.184 11.918 -2.765 1.00 74.50 89 ILE A O 1
ATOM 661 N N . PRO A 1 90 ? 11.640 13.511 -4.275 1.00 78.12 90 PRO A N 1
ATOM 662 C CA . PRO A 1 90 ? 11.166 14.594 -3.415 1.00 78.12 90 PRO A CA 1
ATOM 663 C C . PRO A 1 90 ? 9.690 14.461 -3.024 1.00 78.12 90 PRO A C 1
ATOM 665 O O . PRO A 1 90 ? 9.344 14.763 -1.883 1.00 78.12 90 PRO A O 1
ATOM 668 N N . SER A 1 91 ? 8.836 13.985 -3.932 1.00 77.88 91 SER A N 1
ATOM 669 C CA . SER A 1 91 ? 7.407 13.774 -3.668 1.00 77.88 91 SER A CA 1
ATOM 670 C C . SER A 1 91 ? 7.185 12.607 -2.708 1.00 77.88 91 SER A C 1
ATOM 672 O O . SER A 1 91 ? 6.431 12.741 -1.749 1.00 77.88 91 SER A O 1
ATOM 674 N N . VAL A 1 92 ? 7.927 11.507 -2.874 1.00 77.31 92 VAL A N 1
ATOM 675 C CA . VAL A 1 92 ? 7.882 10.359 -1.948 1.00 77.31 92 VAL A CA 1
ATOM 676 C C . VAL A 1 92 ? 8.450 10.711 -0.568 1.00 77.31 92 VAL A C 1
ATOM 678 O O . VAL A 1 92 ? 7.962 10.231 0.448 1.00 77.31 92 VAL A O 1
ATOM 681 N N . LYS A 1 93 ? 9.459 11.587 -0.481 1.00 73.38 93 LYS A N 1
ATOM 682 C CA . LYS A 1 93 ? 10.018 12.032 0.811 1.00 73.38 93 LYS A CA 1
ATOM 683 C C . LYS A 1 93 ? 9.021 12.813 1.669 1.00 73.38 93 LYS A C 1
ATOM 685 O O . LYS A 1 93 ? 9.178 12.822 2.890 1.00 73.38 93 LYS A O 1
ATOM 690 N N . LYS A 1 94 ? 8.037 13.467 1.044 1.00 78.19 94 LYS A N 1
ATOM 691 C CA . LYS A 1 94 ? 6.983 14.220 1.738 1.00 78.19 94 LYS A CA 1
ATOM 692 C C . LYS A 1 94 ? 5.920 13.318 2.364 1.00 78.19 94 LYS A C 1
ATOM 694 O O . LYS A 1 94 ? 5.249 13.779 3.276 1.00 78.19 94 LYS A O 1
ATOM 699 N N . CYS A 1 95 ? 5.822 12.061 1.929 1.00 78.88 95 CYS A N 1
ATOM 700 C CA . CYS A 1 95 ? 4.945 11.068 2.535 1.00 78.88 95 CYS A CA 1
ATOM 701 C C . CYS A 1 95 ? 5.240 10.897 4.026 1.00 78.88 95 CYS A C 1
ATOM 703 O O . CYS A 1 95 ? 6.394 10.641 4.431 1.00 78.88 95 CYS A O 1
ATOM 705 N N . ASP A 1 96 ? 4.197 10.992 4.846 1.00 77.00 96 ASP A N 1
ATOM 706 C CA . ASP A 1 96 ? 4.338 10.772 6.273 1.00 77.00 96 ASP A CA 1
ATOM 707 C C . ASP A 1 96 ? 4.045 9.320 6.665 1.00 77.00 96 ASP A C 1
ATOM 709 O O . ASP A 1 96 ? 2.981 8.765 6.425 1.00 77.00 96 ASP A O 1
ATOM 713 N N . PHE A 1 97 ? 5.037 8.714 7.311 1.00 77.31 97 PHE A N 1
ATOM 714 C CA . PHE A 1 97 ? 4.972 7.363 7.869 1.00 77.31 97 PHE A CA 1
ATOM 715 C C . PHE A 1 97 ? 5.271 7.365 9.363 1.00 77.31 97 PHE A C 1
ATOM 717 O O . PHE A 1 97 ? 5.380 6.300 9.965 1.00 77.31 97 PHE A O 1
ATOM 724 N N . SER A 1 98 ? 5.498 8.540 9.954 1.00 75.56 98 SER A N 1
ATOM 725 C CA . SER A 1 98 ? 5.892 8.662 11.356 1.00 75.56 98 SER A CA 1
ATOM 726 C C . SER A 1 98 ? 4.842 8.036 12.276 1.00 75.56 98 SER A C 1
ATOM 728 O O . SER A 1 98 ? 5.195 7.276 13.174 1.00 75.56 98 SER A O 1
ATOM 730 N N . SER A 1 99 ? 3.565 8.233 11.952 1.00 80.38 99 SER A N 1
ATOM 731 C CA . SER A 1 99 ? 2.430 7.665 12.676 1.00 80.38 99 SER A CA 1
ATOM 732 C C . SER A 1 99 ? 2.167 6.186 12.390 1.00 80.38 99 SER A C 1
ATOM 734 O O . SER A 1 99 ? 1.457 5.557 13.163 1.00 80.38 99 SER A O 1
ATOM 736 N N . LEU A 1 100 ? 2.739 5.589 11.335 1.00 81.31 100 LEU A N 1
ATOM 737 C CA . LEU A 1 100 ? 2.451 4.190 10.987 1.00 81.31 100 LEU A CA 1
ATOM 738 C C . LEU A 1 100 ? 2.889 3.238 12.101 1.00 81.31 100 LEU A C 1
ATOM 740 O O . LEU A 1 100 ? 2.144 2.341 12.484 1.00 81.31 100 LEU A O 1
ATOM 744 N N . ASN A 1 101 ? 4.098 3.440 12.629 1.00 75.94 101 ASN A N 1
ATOM 745 C CA . ASN A 1 101 ? 4.620 2.601 13.703 1.00 75.94 101 ASN A CA 1
ATOM 746 C C . ASN A 1 101 ? 3.771 2.734 14.972 1.00 75.94 101 ASN A C 1
ATOM 748 O O . ASN A 1 101 ? 3.464 1.737 15.612 1.00 75.94 101 ASN A O 1
ATOM 752 N N . GLU A 1 102 ? 3.353 3.951 15.315 1.00 79.44 102 GLU A N 1
ATOM 753 C CA . GLU A 1 102 ? 2.488 4.198 16.471 1.00 79.44 102 GLU A CA 1
ATOM 754 C C . GLU A 1 102 ? 1.101 3.574 16.282 1.00 79.44 102 GLU A C 1
ATOM 756 O O . GLU A 1 102 ? 0.601 2.923 17.196 1.00 79.44 102 GLU A O 1
ATOM 761 N N . SER A 1 103 ? 0.515 3.696 15.088 1.00 78.75 103 SER A N 1
ATOM 762 C CA . SER A 1 103 ? -0.752 3.054 14.731 1.00 78.75 103 SER A CA 1
ATOM 763 C C . SER A 1 103 ? -0.664 1.531 14.775 1.00 78.75 103 SER A C 1
ATOM 765 O O . SER A 1 103 ? -1.595 0.898 15.246 1.00 78.75 103 SER A O 1
ATOM 767 N N . LEU A 1 104 ? 0.438 0.921 14.333 1.00 78.38 104 LEU A N 1
ATOM 768 C CA . LEU A 1 104 ? 0.620 -0.532 14.420 1.00 78.38 104 LEU A CA 1
ATOM 769 C C . LEU A 1 104 ? 0.849 -0.992 15.861 1.00 78.38 104 LEU A C 1
ATOM 771 O O . LEU A 1 104 ? 0.258 -1.975 16.296 1.00 78.38 104 LEU A O 1
ATOM 775 N N . MET A 1 105 ? 1.683 -0.276 16.615 1.00 77.31 105 MET A N 1
ATOM 776 C CA . MET A 1 105 ? 1.975 -0.610 18.009 1.00 77.31 105 MET A CA 1
ATOM 777 C C . MET A 1 105 ? 0.753 -0.432 18.909 1.00 77.31 105 MET A C 1
ATOM 779 O O . MET A 1 105 ? 0.578 -1.203 19.853 1.00 77.31 105 MET A O 1
ATOM 783 N N . SER A 1 106 ? -0.115 0.542 18.618 1.00 80.00 106 SER A N 1
ATOM 784 C CA . SER A 1 106 ? -1.333 0.754 19.396 1.00 80.00 106 SER A CA 1
ATOM 785 C C . SER A 1 106 ? -2.272 -0.448 19.308 1.00 80.00 106 SER A C 1
ATOM 787 O O . SER A 1 106 ? -2.826 -0.818 20.342 1.00 80.00 106 SER A O 1
ATOM 789 N N . LEU A 1 107 ? -2.365 -1.125 18.153 1.00 79.50 107 LEU A N 1
ATOM 790 C CA . LEU A 1 107 ? -3.199 -2.323 17.950 1.00 79.50 107 LEU A CA 1
ATOM 791 C C . LEU A 1 107 ? -2.849 -3.485 18.890 1.00 79.50 107 LEU A C 1
ATOM 793 O O . LEU A 1 107 ? -3.713 -4.305 19.181 1.00 79.50 107 LEU A O 1
ATOM 797 N N . PHE A 1 108 ? -1.615 -3.547 19.397 1.00 81.12 108 PHE A N 1
ATOM 798 C CA . PHE A 1 108 ? -1.183 -4.574 20.354 1.00 81.12 108 PHE A CA 1
ATOM 799 C C . PHE A 1 108 ? -1.492 -4.226 21.818 1.00 81.12 108 PHE A C 1
ATOM 801 O O . PHE A 1 108 ? -1.168 -4.992 22.724 1.00 81.12 108 PHE A O 1
ATOM 808 N N . THR A 1 109 ? -2.115 -3.077 22.075 1.00 84.50 109 THR A N 1
ATOM 809 C CA . THR A 1 109 ? -2.591 -2.690 23.408 1.00 84.50 109 THR A CA 1
ATOM 810 C C . THR A 1 109 ? -4.067 -3.049 23.575 1.00 84.50 109 THR A C 1
ATOM 812 O O . THR A 1 109 ? -4.803 -3.100 22.593 1.00 84.50 109 THR A O 1
ATOM 815 N N . LEU A 1 110 ? -4.544 -3.222 24.815 1.00 86.62 110 LEU A N 1
ATOM 816 C CA . LEU A 1 110 ? -5.974 -3.463 25.085 1.00 86.62 110 LEU A CA 1
ATOM 817 C C . LEU A 1 110 ? -6.871 -2.387 24.453 1.00 86.62 110 LEU A C 1
ATOM 819 O O . LEU A 1 110 ? -7.852 -2.702 23.791 1.00 86.62 110 LEU A O 1
ATOM 823 N N . LYS A 1 111 ? -6.470 -1.116 24.571 1.00 86.56 111 LYS A N 1
ATOM 824 C CA . LYS A 1 111 ? -7.193 0.012 23.975 1.00 86.56 111 LYS A CA 1
ATOM 825 C C . LYS A 1 111 ? -7.193 -0.032 22.442 1.00 86.56 111 LYS A C 1
ATOM 827 O O . LYS A 1 111 ? -8.176 0.363 21.823 1.00 86.56 111 LYS A O 1
ATOM 832 N N . GLY A 1 112 ? -6.104 -0.482 21.822 1.00 84.00 112 GLY A N 1
ATOM 833 C CA . GLY A 1 112 ? -6.053 -0.629 20.368 1.00 84.00 112 GLY A CA 1
ATOM 834 C C . GLY A 1 112 ? -6.846 -1.822 19.853 1.00 84.00 112 GLY A C 1
ATOM 835 O O . GLY A 1 112 ? -7.415 -1.724 18.773 1.00 84.00 112 GLY A O 1
ATOM 836 N N . LEU A 1 113 ? -6.956 -2.904 20.628 1.00 83.38 113 LEU A N 1
ATOM 837 C CA . LEU A 1 113 ? -7.878 -4.000 20.323 1.00 83.38 113 LEU A CA 1
ATOM 838 C C . LEU A 1 113 ? -9.333 -3.529 20.390 1.00 83.38 113 LEU A C 1
ATOM 840 O O . LEU A 1 113 ? -10.090 -3.801 19.461 1.00 83.38 113 LEU A O 1
ATOM 844 N N . ASP A 1 114 ? -9.703 -2.758 21.418 1.00 89.75 114 ASP A N 1
ATOM 845 C CA . ASP A 1 114 ? -11.030 -2.136 21.495 1.00 89.75 114 ASP A CA 1
ATOM 846 C C . ASP A 1 114 ? -11.284 -1.247 20.272 1.00 89.75 114 ASP A C 1
ATOM 848 O O . ASP A 1 114 ? -12.332 -1.344 19.635 1.00 89.75 114 ASP A O 1
ATOM 852 N N . GLN A 1 115 ? -10.307 -0.420 19.891 1.00 89.25 115 GLN A N 1
ATOM 853 C CA . GLN A 1 115 ? -10.404 0.431 18.708 1.00 89.25 115 GLN A CA 1
ATOM 854 C C . GLN A 1 115 ? -10.540 -0.384 17.416 1.00 89.25 115 GLN A C 1
ATOM 856 O O . GLN A 1 115 ? -11.366 -0.041 16.576 1.00 89.25 115 GLN A O 1
ATOM 861 N N . LEU A 1 116 ? -9.789 -1.475 17.262 1.00 88.00 116 LEU A N 1
ATOM 862 C CA . LEU A 1 116 ? -9.881 -2.366 16.106 1.00 88.00 116 LEU A CA 1
ATOM 863 C C . LEU A 1 116 ? -11.262 -3.020 16.015 1.00 88.00 116 LEU A C 1
ATOM 865 O O . LEU A 1 116 ? -11.840 -3.072 14.931 1.00 88.00 116 LEU A O 1
ATOM 869 N N . VAL A 1 117 ? -11.818 -3.476 17.141 1.00 90.06 117 VAL A N 1
ATOM 870 C CA . VAL A 1 117 ? -13.172 -4.046 17.194 1.00 90.06 117 VAL A CA 1
ATOM 871 C C . VAL A 1 117 ? -14.213 -2.989 16.844 1.00 90.06 117 VAL A C 1
ATOM 873 O O . VAL A 1 117 ? -15.075 -3.247 16.010 1.00 90.06 117 VAL A O 1
ATOM 876 N N . GLN A 1 118 ? -14.123 -1.785 17.413 1.00 93.56 118 GLN A N 1
ATOM 877 C CA . GLN A 1 118 ? -15.036 -0.688 17.078 1.00 93.56 118 GLN A CA 1
ATOM 878 C C . GLN A 1 118 ? -14.946 -0.314 15.596 1.00 93.56 118 GLN A C 1
ATOM 880 O O . GLN A 1 118 ? -15.963 -0.172 14.923 1.00 93.56 118 GLN A O 1
ATOM 885 N N . ASN A 1 119 ? -13.734 -0.225 15.055 1.00 92.31 119 ASN A N 1
ATOM 886 C CA . ASN A 1 119 ? -13.497 0.033 13.642 1.00 92.31 119 ASN A CA 1
ATOM 887 C C . ASN A 1 119 ? -14.074 -1.070 12.748 1.00 92.31 119 ASN A C 1
ATOM 889 O O . ASN A 1 119 ? -14.678 -0.762 11.720 1.00 92.31 119 ASN A O 1
ATOM 893 N N . TYR A 1 120 ? -13.932 -2.336 13.144 1.00 91.12 120 TYR A N 1
ATOM 894 C CA . TYR A 1 120 ? -14.547 -3.460 12.449 1.00 91.12 120 TYR A CA 1
ATOM 895 C C . TYR A 1 120 ? -16.073 -3.381 12.488 1.00 91.12 120 TYR A C 1
ATOM 897 O O . TYR A 1 120 ? -16.706 -3.536 11.454 1.00 91.12 120 TYR A O 1
ATOM 905 N N . LEU A 1 121 ? -16.676 -3.092 13.642 1.00 94.50 121 LEU A N 1
ATOM 906 C CA . LEU A 1 121 ? -18.130 -2.964 13.766 1.00 94.50 121 LEU A CA 1
ATOM 907 C C . LEU A 1 121 ? -18.674 -1.796 12.933 1.00 94.50 121 LEU A C 1
ATOM 909 O O . LEU A 1 121 ? -19.692 -1.943 12.264 1.00 94.50 121 LEU A O 1
ATOM 913 N N . ASN A 1 122 ? -17.966 -0.665 12.916 1.00 95.88 122 ASN A N 1
ATOM 914 C CA . ASN A 1 122 ? -18.369 0.530 12.174 1.00 95.88 122 ASN A CA 1
ATOM 915 C C . ASN A 1 122 ? -18.214 0.379 10.655 1.00 95.88 122 ASN A C 1
ATOM 917 O O . ASN A 1 122 ? -18.947 1.013 9.902 1.00 95.88 122 ASN A O 1
ATOM 921 N N . ASN A 1 123 ? -17.265 -0.442 10.198 1.00 95.69 123 ASN A N 1
ATOM 922 C CA . ASN A 1 123 ? -16.935 -0.603 8.778 1.00 95.69 123 ASN A CA 1
ATOM 923 C C . ASN A 1 123 ? -17.141 -2.043 8.275 1.00 95.69 123 ASN A C 1
ATOM 925 O O . ASN A 1 123 ? -16.603 -2.418 7.233 1.00 95.69 123 ASN A O 1
ATOM 929 N N . GLY A 1 124 ? -17.888 -2.865 9.017 1.00 90.62 124 GLY A N 1
ATOM 930 C CA . GLY A 1 124 ? -17.903 -4.321 8.850 1.00 90.62 124 GLY A CA 1
ATOM 931 C C . GLY A 1 124 ? -18.371 -4.778 7.475 1.00 90.62 124 GLY A C 1
ATOM 932 O O . GLY A 1 124 ? -17.784 -5.693 6.905 1.00 90.62 124 GLY A O 1
ATOM 933 N N . GLU A 1 125 ? -19.366 -4.096 6.904 1.00 95.38 125 GLU A N 1
ATOM 934 C CA . GLU A 1 125 ? -19.853 -4.370 5.548 1.00 95.38 125 GLU A CA 1
ATOM 935 C C . GLU A 1 125 ? -18.752 -4.160 4.497 1.00 95.38 125 GLU A C 1
ATOM 937 O O . GLU A 1 125 ? -18.488 -5.041 3.674 1.00 95.38 125 GLU A O 1
ATOM 942 N N . GLN A 1 126 ? -18.049 -3.027 4.570 1.00 94.25 126 GLN A N 1
ATOM 943 C CA . GLN A 1 126 ? -16.968 -2.711 3.641 1.00 94.25 126 GLN A CA 1
ATOM 944 C C . GLN A 1 126 ? -15.772 -3.652 3.831 1.00 94.25 126 GLN A C 1
ATOM 946 O O . GLN A 1 126 ? -15.247 -4.168 2.848 1.00 94.25 126 GLN A O 1
ATOM 951 N N . ILE A 1 127 ? -15.383 -3.941 5.077 1.00 90.88 127 ILE A N 1
ATOM 952 C CA . ILE A 1 127 ? -14.289 -4.877 5.386 1.00 90.88 127 ILE A CA 1
ATOM 953 C C . ILE A 1 127 ? -14.623 -6.288 4.890 1.00 90.88 127 ILE A C 1
ATOM 955 O O . ILE A 1 127 ? -13.754 -6.975 4.357 1.00 90.88 127 ILE A O 1
ATOM 959 N N . PHE A 1 128 ? -15.875 -6.731 5.024 1.00 90.56 128 PHE A N 1
ATOM 960 C CA . PHE A 1 128 ? -16.315 -8.024 4.505 1.00 90.56 128 PHE A CA 1
ATOM 961 C C . PHE A 1 128 ? -16.266 -8.073 2.970 1.00 90.56 128 PHE A C 1
ATOM 963 O O . PHE A 1 128 ? -15.799 -9.058 2.393 1.00 90.56 128 PHE A O 1
ATOM 970 N N . SER A 1 129 ? -16.698 -7.003 2.298 1.00 93.00 129 SER A N 1
ATOM 971 C CA . SER A 1 129 ? -16.577 -6.864 0.841 1.00 93.00 129 SER A CA 1
ATOM 972 C C . SER A 1 129 ? -15.113 -6.902 0.379 1.00 93.00 129 SER A C 1
ATOM 974 O O . SER A 1 129 ? -14.757 -7.651 -0.540 1.00 93.00 129 SER A O 1
ATOM 976 N N . ASP A 1 130 ? -14.240 -6.173 1.077 1.00 89.00 130 ASP A N 1
ATOM 977 C CA . ASP A 1 130 ? -12.802 -6.169 0.822 1.00 89.00 130 ASP A CA 1
ATOM 978 C C . ASP A 1 130 ? -12.200 -7.564 1.035 1.00 89.00 130 ASP A C 1
ATOM 980 O O . ASP A 1 130 ? -11.473 -8.057 0.174 1.00 89.00 130 ASP A O 1
ATOM 984 N N . TYR A 1 131 ? -12.572 -8.264 2.108 1.00 87.44 131 TYR A N 1
ATOM 985 C CA . TYR A 1 131 ? -12.125 -9.633 2.373 1.00 87.44 131 TYR A CA 1
ATOM 986 C C . TYR A 1 131 ? -12.522 -10.610 1.257 1.00 87.44 131 TYR A C 1
ATOM 988 O O . TYR A 1 131 ? -11.692 -11.389 0.785 1.00 87.44 131 TYR A O 1
ATOM 996 N N . ASN A 1 132 ? -13.758 -10.531 0.757 1.00 88.06 132 ASN A N 1
ATOM 997 C CA . ASN A 1 132 ? -14.210 -11.361 -0.363 1.00 88.06 132 ASN A CA 1
ATOM 998 C C . ASN A 1 132 ? -13.423 -11.103 -1.655 1.00 88.06 132 ASN A C 1
ATOM 1000 O O . ASN A 1 132 ? -13.228 -12.021 -2.457 1.00 88.06 132 ASN A O 1
ATOM 1004 N N . THR A 1 133 ? -12.969 -9.866 -1.858 1.00 85.25 133 THR A N 1
ATOM 1005 C CA . THR A 1 133 ? -12.093 -9.501 -2.977 1.00 85.25 133 THR A CA 1
ATOM 1006 C C . THR A 1 133 ? -10.686 -10.065 -2.776 1.00 85.25 133 THR A C 1
ATOM 1008 O O . THR A 1 133 ? -10.118 -10.641 -3.706 1.00 85.25 133 THR A O 1
ATOM 1011 N N . ILE A 1 134 ? -10.151 -9.985 -1.554 1.00 83.88 134 ILE A N 1
ATOM 1012 C CA . ILE A 1 134 ? -8.828 -10.513 -1.189 1.00 83.88 134 ILE A CA 1
ATOM 1013 C C . ILE A 1 134 ? -8.756 -12.031 -1.398 1.00 83.88 134 ILE A C 1
ATOM 1015 O O . ILE A 1 134 ? -7.766 -12.534 -1.925 1.00 83.88 134 ILE A O 1
ATOM 1019 N N . LEU A 1 135 ? -9.825 -12.772 -1.091 1.00 79.62 135 LEU A N 1
ATOM 1020 C CA . LEU A 1 135 ? -9.889 -14.221 -1.330 1.00 79.62 135 LEU A CA 1
ATOM 1021 C C . LEU A 1 135 ? -9.803 -14.614 -2.820 1.00 79.62 135 LEU A C 1
ATOM 1023 O O . LEU A 1 135 ? -9.524 -15.770 -3.132 1.00 79.62 135 LEU A O 1
ATOM 1027 N N . LYS A 1 136 ? -10.020 -13.671 -3.748 1.00 83.44 136 LYS A N 1
ATOM 1028 C CA . LYS A 1 136 ? -10.021 -13.889 -5.210 1.00 83.44 136 LYS A CA 1
ATOM 1029 C C . LYS A 1 136 ? -8.830 -13.216 -5.909 1.00 83.44 136 LYS A C 1
ATOM 1031 O O . LYS A 1 136 ? -8.904 -12.847 -7.085 1.00 83.44 136 LYS A O 1
ATOM 1036 N N . CYS A 1 137 ? -7.723 -13.066 -5.179 1.00 78.00 137 CYS A N 1
ATOM 1037 C CA . CYS A 1 137 ? -6.529 -12.312 -5.575 1.00 78.00 137 CYS A CA 1
ATOM 1038 C C . CYS A 1 137 ? -5.910 -12.755 -6.917 1.00 78.00 137 CYS A C 1
ATOM 1040 O O . CYS A 1 137 ? -5.352 -11.937 -7.644 1.00 78.00 137 CYS A O 1
ATOM 1042 N N . ASN A 1 138 ? -6.062 -14.033 -7.277 1.00 75.88 138 ASN A N 1
ATOM 1043 C CA . ASN A 1 138 ? -5.522 -14.641 -8.499 1.00 75.88 138 ASN A CA 1
ATOM 1044 C C . ASN A 1 138 ? -6.098 -14.080 -9.815 1.00 75.88 138 ASN A C 1
ATOM 1046 O O . ASN A 1 138 ? -5.573 -14.393 -10.880 1.00 75.88 138 ASN A O 1
ATOM 1050 N N . THR A 1 139 ? -7.158 -13.268 -9.762 1.00 77.38 139 THR A N 1
ATOM 1051 C CA . THR A 1 139 ? -7.790 -12.667 -10.951 1.00 77.38 139 THR A CA 1
ATOM 1052 C C . THR A 1 139 ? -7.344 -11.230 -11.222 1.00 77.38 139 THR A C 1
ATOM 1054 O O . THR A 1 139 ? -7.213 -10.831 -12.377 1.00 77.38 139 THR A O 1
ATOM 1057 N N . ASN A 1 140 ? -7.111 -10.435 -10.173 1.00 85.94 140 ASN A N 1
ATOM 1058 C CA . ASN A 1 140 ? -6.692 -9.041 -10.285 1.00 85.94 140 ASN A CA 1
ATOM 1059 C C . ASN A 1 140 ? -5.924 -8.614 -9.028 1.00 85.94 140 ASN A C 1
ATOM 1061 O O . ASN A 1 140 ? -6.507 -8.185 -8.028 1.00 85.94 140 ASN A O 1
ATOM 1065 N N . TYR A 1 141 ? -4.597 -8.691 -9.109 1.00 88.31 141 TYR A N 1
ATOM 1066 C CA . TYR A 1 141 ? -3.709 -8.353 -8.000 1.00 88.31 141 TYR A CA 1
ATOM 1067 C C . TYR A 1 141 ? -3.792 -6.885 -7.581 1.00 88.31 141 TYR A C 1
ATOM 1069 O O . TYR A 1 141 ? -3.677 -6.604 -6.393 1.00 88.31 141 TYR A O 1
ATOM 1077 N N . TYR A 1 142 ? -4.052 -5.955 -8.508 1.00 90.69 142 TYR A N 1
ATOM 1078 C CA . TYR A 1 142 ? -4.245 -4.547 -8.150 1.00 90.69 142 TYR A CA 1
ATOM 1079 C C . TYR A 1 142 ? -5.485 -4.364 -7.278 1.00 90.69 142 TYR A C 1
ATOM 1081 O O . TYR A 1 142 ? -5.403 -3.740 -6.224 1.00 90.69 142 TYR A O 1
ATOM 1089 N N . ASN A 1 143 ? -6.619 -4.947 -7.677 1.00 90.38 143 ASN A N 1
ATOM 1090 C CA . ASN A 1 143 ? -7.858 -4.835 -6.909 1.00 90.38 143 ASN A CA 1
ATOM 1091 C C . ASN A 1 143 ? -7.739 -5.524 -5.541 1.00 90.38 143 ASN A C 1
ATOM 1093 O O . ASN A 1 143 ? -8.194 -5.001 -4.531 1.00 90.38 143 ASN A O 1
ATOM 1097 N N . CYS A 1 144 ? -7.055 -6.666 -5.494 1.00 89.94 144 CYS A N 1
ATOM 1098 C CA . CYS A 1 144 ? -6.750 -7.347 -4.242 1.00 89.94 144 CYS A CA 1
ATOM 1099 C C . CYS A 1 144 ? -5.863 -6.501 -3.317 1.00 89.94 144 CYS A C 1
ATOM 1101 O O . CYS A 1 144 ? -6.152 -6.369 -2.127 1.00 89.94 144 CYS A O 1
ATOM 1103 N N . GLY A 1 145 ? -4.814 -5.883 -3.867 1.00 88.25 145 GLY A N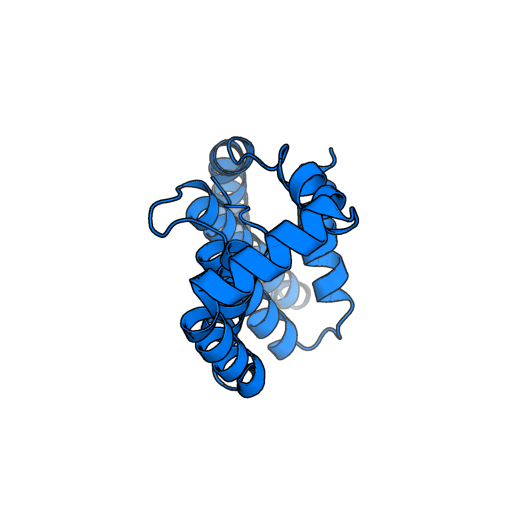 1
ATOM 1104 C CA . GLY A 1 145 ? -3.986 -4.917 -3.154 1.00 88.25 145 GLY A CA 1
ATOM 1105 C C . GLY A 1 145 ? -4.821 -3.760 -2.621 1.00 88.25 145 GLY A C 1
ATOM 1106 O O . GLY A 1 145 ? -4.767 -3.468 -1.432 1.00 88.25 145 GLY A O 1
ATOM 1107 N N . PHE A 1 146 ? -5.656 -3.159 -3.470 1.00 92.81 146 PHE A N 1
ATOM 1108 C CA . PHE A 1 146 ? -6.542 -2.058 -3.102 1.00 92.81 146 PHE A CA 1
ATOM 1109 C C . PHE A 1 146 ? -7.471 -2.419 -1.943 1.00 92.81 146 PHE A C 1
ATOM 1111 O O . PHE A 1 146 ? -7.470 -1.715 -0.934 1.00 92.81 146 PHE A O 1
ATOM 1118 N N . SER A 1 147 ? -8.190 -3.539 -2.026 1.00 91.31 147 SER A N 1
ATOM 1119 C CA . SER A 1 147 ? -9.044 -4.014 -0.932 1.00 91.31 147 SER A CA 1
ATOM 1120 C C . SER A 1 147 ? -8.247 -4.333 0.333 1.00 91.31 147 SER A C 1
ATOM 1122 O O . SER A 1 147 ? -8.702 -4.022 1.429 1.00 91.31 147 SER A O 1
ATOM 1124 N N . SER A 1 148 ? -7.028 -4.870 0.211 1.00 89.88 148 SER A N 1
ATOM 1125 C CA . SER A 1 148 ? -6.145 -5.116 1.363 1.00 89.88 148 SER A CA 1
ATOM 1126 C C . SER A 1 148 ? -5.729 -3.812 2.044 1.00 89.88 148 SER A C 1
ATOM 1128 O O . SER A 1 148 ? -5.757 -3.706 3.270 1.00 89.88 148 SER A O 1
ATOM 1130 N N . GLY A 1 149 ? -5.377 -2.799 1.253 1.00 89.38 149 GLY A N 1
ATOM 1131 C CA . GLY A 1 149 ? -5.025 -1.480 1.757 1.00 89.38 149 GLY A CA 1
ATOM 1132 C C . GLY A 1 149 ? -6.216 -0.759 2.382 1.00 89.38 149 GLY A C 1
ATOM 1133 O O . GLY A 1 149 ? -6.096 -0.165 3.453 1.00 89.38 149 GLY A O 1
ATOM 1134 N N . ASN A 1 150 ? -7.389 -0.859 1.759 1.00 92.75 150 ASN A N 1
ATOM 1135 C CA . ASN A 1 150 ? -8.610 -0.264 2.282 1.00 92.75 150 ASN A CA 1
ATOM 1136 C C . ASN A 1 150 ? -9.040 -0.933 3.595 1.00 92.75 150 ASN A C 1
ATOM 1138 O O . ASN A 1 150 ? -9.289 -0.230 4.571 1.00 92.75 150 ASN A O 1
ATOM 1142 N N . ALA A 1 151 ? -9.024 -2.266 3.671 1.00 89.94 151 ALA A N 1
ATOM 1143 C CA . ALA A 1 151 ? -9.300 -2.998 4.904 1.00 89.94 151 ALA A CA 1
ATOM 1144 C C . ALA A 1 151 ? -8.304 -2.634 6.017 1.00 89.94 151 ALA A C 1
ATOM 1146 O O . ALA A 1 151 ? -8.717 -2.366 7.144 1.00 89.94 151 ALA A O 1
ATOM 1147 N N . PHE A 1 152 ? -7.004 -2.552 5.704 1.00 89.31 152 PHE A N 1
ATOM 1148 C CA . PHE A 1 152 ? -5.985 -2.105 6.657 1.00 89.31 152 PHE A CA 1
ATOM 1149 C C . PHE A 1 152 ? -6.284 -0.703 7.193 1.00 89.31 152 PHE A C 1
ATOM 1151 O O . PHE A 1 152 ? -6.265 -0.490 8.405 1.00 89.31 152 PHE A O 1
ATOM 1158 N N . LYS A 1 153 ? -6.597 0.243 6.304 1.00 90.94 153 LYS A N 1
ATOM 1159 C CA . LYS A 1 153 ? -6.978 1.612 6.663 1.00 90.94 153 LYS A CA 1
ATOM 1160 C C . LYS A 1 153 ? -8.205 1.639 7.571 1.00 90.94 153 LYS A C 1
ATOM 1162 O O . LYS A 1 153 ? -8.186 2.314 8.595 1.00 90.94 153 LYS A O 1
ATOM 1167 N N . LEU A 1 154 ? -9.252 0.892 7.225 1.00 91.44 154 LEU A N 1
ATOM 1168 C CA . LEU A 1 154 ? -10.497 0.855 7.994 1.00 91.44 154 LEU A CA 1
ATOM 1169 C C . LEU A 1 154 ? -10.299 0.229 9.377 1.00 91.44 154 LEU A C 1
ATOM 1171 O O . LEU A 1 154 ? -10.850 0.738 10.344 1.00 91.44 154 LEU A O 1
ATOM 1175 N N . LEU A 1 155 ? -9.491 -0.828 9.487 1.00 87.31 155 LEU A N 1
ATOM 1176 C CA . LEU A 1 155 ? -9.217 -1.517 10.753 1.00 87.31 155 LEU A CA 1
ATOM 1177 C C . LEU A 1 155 ? -8.263 -0.732 11.659 1.00 87.31 155 LEU A C 1
ATOM 1179 O O . LEU A 1 155 ? -8.536 -0.564 12.846 1.00 87.31 155 LEU A O 1
ATOM 1183 N N . SER A 1 156 ? -7.148 -0.248 11.111 1.00 86.81 156 SER A N 1
ATOM 1184 C CA . SER A 1 156 ? -6.111 0.458 11.877 1.00 86.81 156 SER A CA 1
ATOM 1185 C C . SER A 1 156 ? -6.431 1.933 12.123 1.00 86.81 156 SER A C 1
ATOM 1187 O O . SER A 1 156 ? -5.875 2.543 13.034 1.00 86.81 156 SER A O 1
ATOM 1189 N N . GLY A 1 157 ? -7.303 2.528 11.303 1.00 86.69 157 GLY A N 1
ATOM 1190 C CA . GLY A 1 157 ? -7.543 3.970 11.271 1.00 86.69 157 GLY A CA 1
ATOM 1191 C C . GLY A 1 157 ? -6.383 4.783 10.683 1.00 86.69 157 GLY A C 1
ATOM 1192 O O . GLY A 1 157 ? -6.434 6.011 10.713 1.00 86.69 157 GLY A O 1
ATOM 1193 N N . TRP A 1 158 ? -5.333 4.133 10.168 1.00 87.69 158 TRP A N 1
ATOM 1194 C CA . TRP A 1 158 ? -4.180 4.807 9.576 1.00 87.69 158 TRP A CA 1
ATOM 1195 C C . TRP A 1 158 ? -4.373 5.061 8.080 1.00 87.69 158 TRP A C 1
ATOM 1197 O O . TRP A 1 158 ? -4.848 4.193 7.348 1.00 87.69 158 TRP A O 1
ATOM 1207 N N . ILE A 1 159 ? -3.955 6.241 7.618 1.00 86.00 159 ILE A N 1
ATOM 1208 C CA . ILE A 1 159 ? -4.048 6.669 6.219 1.00 86.00 159 ILE A CA 1
ATOM 1209 C C . ILE A 1 159 ? -2.673 7.132 5.752 1.00 86.00 159 ILE A C 1
ATOM 1211 O O . ILE A 1 159 ? -1.982 7.866 6.461 1.00 86.00 159 ILE A O 1
ATOM 1215 N N . LEU A 1 160 ? -2.311 6.747 4.530 1.00 81.88 160 LEU A N 1
ATOM 1216 C CA . LEU A 1 160 ? -1.119 7.256 3.863 1.00 81.88 160 LEU A CA 1
ATOM 1217 C C . LEU A 1 160 ? -1.387 8.653 3.271 1.00 81.88 160 LEU A C 1
ATOM 1219 O O . LEU A 1 160 ? -2.074 8.777 2.246 1.00 81.88 160 LEU A O 1
ATOM 1223 N N . ASN A 1 161 ? -0.808 9.678 3.904 1.00 76.88 161 ASN A N 1
ATOM 1224 C CA . ASN A 1 161 ? -0.889 11.089 3.502 1.00 76.88 161 ASN A CA 1
ATOM 1225 C C . ASN A 1 161 ? 0.426 11.612 2.912 1.00 76.88 161 ASN A C 1
ATOM 1227 O O . ASN A 1 161 ? 1.513 11.305 3.460 1.00 76.88 161 ASN A O 1
#